Protein AF-A0A5K1FQ79-F1 (afdb_monomer_lite)

Structure (mmCIF, N/CA/C/O backbone):
data_AF-A0A5K1FQ79-F1
#
_entry.id   AF-A0A5K1FQ79-F1
#
loop_
_atom_site.group_PDB
_atom_site.id
_atom_site.type_symbol
_atom_site.label_atom_id
_atom_site.label_alt_id
_atom_site.label_comp_id
_atom_site.label_asym_id
_atom_site.label_entity_id
_atom_site.label_seq_id
_atom_site.pdbx_PDB_ins_code
_atom_site.Cartn_x
_atom_site.Cartn_y
_atom_site.Cartn_z
_atom_site.occupancy
_atom_site.B_iso_or_equiv
_atom_site.auth_seq_id
_atom_site.auth_comp_id
_atom_site.auth_asym_id
_atom_site.auth_atom_id
_atom_site.pdbx_PDB_model_num
ATOM 1 N N . GLU A 1 1 ? -39.250 12.706 -6.015 1.00 51.44 1 GLU A N 1
ATOM 2 C CA . GLU A 1 1 ? -38.212 12.196 -6.938 1.00 51.44 1 GLU A CA 1
ATOM 3 C C . GLU A 1 1 ? -36.817 12.507 -6.388 1.00 51.44 1 GLU A C 1
ATOM 5 O O . GLU A 1 1 ? -36.118 13.380 -6.896 1.00 51.44 1 GLU A O 1
ATOM 10 N N . ASP A 1 2 ? -36.425 11.811 -5.317 1.00 69.50 2 ASP A N 1
ATOM 11 C CA . ASP A 1 2 ? -35.105 11.922 -4.677 1.00 69.50 2 ASP A CA 1
ATOM 12 C C . ASP A 1 2 ? -34.215 10.771 -5.140 1.00 69.50 2 ASP A C 1
ATOM 14 O O . ASP A 1 2 ? -33.975 9.796 -4.431 1.00 69.50 2 ASP A O 1
ATOM 18 N N . LEU A 1 3 ? -33.766 10.851 -6.392 1.00 77.31 3 LEU A N 1
ATOM 19 C CA . LEU A 1 3 ? -32.801 9.885 -6.904 1.00 77.31 3 LEU A CA 1
ATOM 20 C C . LEU A 1 3 ? -31.423 10.102 -6.245 1.00 77.31 3 LEU A C 1
ATOM 22 O O . LEU A 1 3 ? -31.019 11.255 -6.042 1.00 77.31 3 LEU A O 1
ATOM 26 N N . PRO A 1 4 ? -30.669 9.018 -5.970 1.00 71.88 4 PRO A N 1
ATOM 27 C CA . PRO A 1 4 ? -29.312 9.080 -5.437 1.00 71.88 4 PRO A CA 1
ATOM 28 C C . PRO A 1 4 ? -28.414 10.047 -6.219 1.00 71.88 4 PRO A C 1
ATOM 30 O O . PRO A 1 4 ? -28.469 10.108 -7.450 1.00 71.88 4 PRO A O 1
ATOM 33 N N . ILE A 1 5 ? -27.525 10.761 -5.517 1.00 67.44 5 ILE A N 1
ATOM 34 C CA . ILE A 1 5 ? -26.620 11.777 -6.098 1.00 67.44 5 ILE A CA 1
ATOM 35 C C . ILE A 1 5 ? -25.823 11.218 -7.290 1.00 67.44 5 ILE A C 1
ATOM 37 O O . ILE A 1 5 ? -25.609 11.923 -8.278 1.00 67.44 5 ILE A O 1
ATOM 41 N N . ALA A 1 6 ? -25.439 9.941 -7.221 1.00 62.56 6 ALA A N 1
ATOM 42 C CA . ALA A 1 6 ? -24.726 9.232 -8.279 1.00 62.56 6 ALA A CA 1
ATOM 43 C C . ALA A 1 6 ? -25.534 9.074 -9.581 1.00 62.56 6 ALA A C 1
ATOM 45 O O . ALA A 1 6 ? -24.948 9.070 -10.655 1.00 62.56 6 ALA A O 1
ATOM 46 N N . LEU A 1 7 ? -26.866 8.983 -9.507 1.00 67.31 7 LEU A N 1
ATOM 47 C CA . LEU A 1 7 ? -27.742 8.928 -10.684 1.00 67.31 7 LEU A CA 1
ATOM 48 C C . LEU A 1 7 ? -28.086 10.328 -11.202 1.00 67.31 7 LEU A C 1
ATOM 50 O O . LEU A 1 7 ? -28.341 10.511 -12.390 1.00 67.31 7 LEU A O 1
ATOM 54 N N . ARG A 1 8 ? -28.059 11.335 -10.319 1.00 65.69 8 ARG A N 1
ATOM 55 C CA . ARG A 1 8 ? -28.304 12.738 -10.679 1.00 65.69 8 ARG A CA 1
ATOM 56 C C . ARG A 1 8 ? -27.120 13.368 -11.418 1.00 65.69 8 ARG A C 1
ATOM 58 O O . ARG A 1 8 ? -27.316 14.270 -12.230 1.00 65.69 8 ARG A O 1
ATOM 65 N N . LYS A 1 9 ? -25.892 12.910 -11.152 1.00 63.66 9 LYS A N 1
ATOM 66 C CA . LYS A 1 9 ? -24.689 13.311 -11.894 1.00 63.66 9 LYS A CA 1
ATOM 67 C C . LYS A 1 9 ? -24.299 12.216 -12.885 1.00 63.66 9 LYS A C 1
ATOM 69 O O . LYS A 1 9 ? -23.760 11.194 -12.487 1.00 63.66 9 LYS A O 1
ATOM 74 N N . GLY A 1 10 ? -24.535 12.454 -14.176 1.00 67.81 10 GLY A N 1
ATOM 75 C CA . GLY A 1 10 ? -24.068 11.565 -15.244 1.00 67.81 10 GLY A CA 1
ATOM 76 C C . GLY A 1 10 ? -22.551 11.331 -15.206 1.00 67.81 10 GLY A C 1
ATOM 77 O O . GLY A 1 10 ? -21.803 12.094 -14.584 1.00 67.81 10 GLY A O 1
ATOM 78 N N . VAL A 1 11 ? -22.094 10.276 -15.887 1.00 71.94 11 VAL A N 1
ATOM 79 C CA . VAL A 1 11 ? -20.671 9.910 -15.957 1.00 71.94 11 VAL A CA 1
ATOM 80 C C . VAL A 1 11 ? -19.867 11.095 -16.487 1.00 71.94 11 VAL A C 1
ATOM 82 O O . VAL A 1 11 ? -20.047 11.545 -17.618 1.00 71.94 11 VAL A O 1
ATOM 85 N N . ARG A 1 12 ? -18.975 11.625 -15.650 1.00 70.00 12 ARG A N 1
ATOM 86 C CA . ARG A 1 12 ? -18.101 12.731 -16.033 1.00 70.00 12 ARG A CA 1
ATOM 87 C C . ARG A 1 12 ? -16.955 12.182 -16.879 1.00 70.00 12 ARG A C 1
ATOM 89 O O . ARG A 1 12 ? -16.204 11.329 -16.417 1.00 70.00 12 ARG A O 1
ATOM 96 N N . SER A 1 13 ? -16.790 12.703 -18.096 1.00 72.44 13 SER A N 1
ATOM 97 C CA . SER A 1 13 ? -15.545 12.531 -18.851 1.00 72.44 13 SER A CA 1
ATOM 98 C C . SER A 1 13 ? -14.451 13.328 -18.138 1.00 72.44 13 SER A C 1
ATOM 100 O O . SER A 1 13 ? -14.428 14.557 -18.193 1.00 72.44 13 SER A O 1
ATOM 102 N N . CYS A 1 14 ? -13.621 12.636 -17.357 1.00 67.00 14 CYS A N 1
ATOM 103 C CA . CYS A 1 14 ? -12.696 13.271 -16.417 1.00 67.00 14 CYS A CA 1
ATOM 104 C C . CYS A 1 14 ? -11.283 13.505 -16.969 1.00 67.00 14 CYS A C 1
ATOM 106 O O . CYS A 1 14 ? -10.503 14.168 -16.292 1.00 67.00 14 CYS A O 1
ATOM 108 N N . THR A 1 15 ? -10.921 13.015 -18.161 1.00 74.38 15 THR A N 1
ATOM 109 C CA . THR A 1 15 ? -9.557 13.200 -18.690 1.00 74.38 15 THR A CA 1
ATOM 110 C C . THR A 1 15 ? -9.545 13.397 -20.211 1.00 74.38 15 THR A C 1
ATOM 112 O O . THR A 1 15 ? -9.828 12.488 -20.983 1.00 74.38 15 THR A O 1
ATOM 115 N N . GLN A 1 16 ? -9.181 14.601 -20.670 1.00 85.00 16 GLN A N 1
ATOM 116 C CA . GLN A 1 16 ? -8.946 14.872 -22.102 1.00 85.00 16 GLN A CA 1
ATOM 117 C C . GLN A 1 16 ? -7.652 14.210 -22.610 1.00 85.00 16 GLN A C 1
ATOM 119 O O . GLN A 1 16 ? -7.491 13.976 -23.805 1.00 85.00 16 GLN A O 1
ATOM 124 N N . HIS A 1 17 ? -6.737 13.882 -21.693 1.00 86.31 17 HIS A N 1
ATOM 125 C CA . HIS A 1 17 ? -5.437 13.286 -21.989 1.00 86.31 17 HIS A CA 1
ATOM 126 C C . HIS A 1 17 ? -5.192 12.081 -21.071 1.00 86.31 17 HIS A C 1
ATOM 128 O O . HIS A 1 17 ? -4.584 12.226 -20.009 1.00 86.31 17 HIS A O 1
ATOM 134 N N . PRO A 1 18 ? -5.687 10.885 -21.434 1.00 88.12 18 PRO A N 1
ATOM 135 C CA . PRO A 1 18 ? -5.401 9.671 -20.681 1.00 88.12 18 PRO A CA 1
ATOM 136 C C . PRO A 1 18 ? -3.891 9.419 -20.612 1.00 88.12 18 PRO A C 1
ATOM 138 O O . PRO A 1 18 ? -3.221 9.335 -21.641 1.00 88.12 18 PRO A O 1
ATOM 141 N N . ILE A 1 19 ? -3.352 9.259 -19.401 1.00 88.56 19 ILE A N 1
ATOM 142 C CA . ILE A 1 19 ? -1.909 9.060 -19.188 1.00 88.56 19 ILE A CA 1
ATOM 143 C C . ILE A 1 19 ? -1.378 7.796 -19.886 1.00 88.56 19 ILE A C 1
ATOM 145 O O . ILE A 1 19 ? -0.252 7.782 -20.379 1.00 88.56 19 ILE A O 1
ATOM 149 N N . GLY A 1 20 ? -2.221 6.765 -20.018 1.00 88.38 20 GLY A N 1
ATOM 150 C CA . GLY A 1 20 ? -1.888 5.520 -20.715 1.00 88.38 20 GLY A CA 1
ATOM 151 C C . GLY A 1 20 ? -1.546 5.698 -22.198 1.00 88.38 20 GLY A C 1
ATOM 152 O O . GLY A 1 20 ? -0.859 4.852 -22.756 1.00 88.38 20 GLY A O 1
ATOM 153 N N . ASN A 1 21 ? -1.945 6.812 -22.824 1.00 90.50 21 ASN A N 1
ATOM 154 C CA . ASN A 1 21 ? -1.598 7.101 -24.219 1.00 90.50 21 ASN A CA 1
ATOM 155 C C . ASN A 1 21 ? -0.148 7.584 -24.388 1.00 90.50 21 ASN A C 1
ATOM 157 O O . ASN A 1 21 ? 0.373 7.569 -25.500 1.00 90.50 21 ASN A O 1
ATOM 161 N N . PHE A 1 22 ? 0.500 8.031 -23.307 1.00 90.69 22 PHE A N 1
ATOM 162 C CA . PHE A 1 22 ? 1.833 8.644 -23.349 1.00 90.69 22 PHE A CA 1
ATOM 163 C C . PHE A 1 22 ? 2.875 7.902 -22.502 1.00 90.69 22 PHE A C 1
ATOM 165 O O . PHE A 1 22 ? 4.075 8.121 -22.674 1.00 90.69 22 PHE A O 1
ATOM 172 N N . VAL A 1 23 ? 2.451 7.007 -21.607 1.00 91.19 23 VAL A N 1
ATOM 173 C CA . VAL A 1 23 ? 3.353 6.176 -20.802 1.00 91.19 23 VAL A CA 1
ATOM 174 C C . VAL A 1 23 ? 3.643 4.868 -21.536 1.00 91.19 23 VAL A C 1
ATOM 176 O O . VAL A 1 23 ? 2.732 4.118 -21.870 1.00 91.19 23 VAL A O 1
ATOM 179 N N . SER A 1 24 ? 4.925 4.566 -21.769 1.00 91.56 24 SER A N 1
ATOM 180 C CA . SER A 1 24 ? 5.349 3.272 -22.316 1.00 91.56 24 SER A CA 1
ATOM 181 C C . SER A 1 24 ? 6.624 2.773 -21.651 1.00 91.56 24 SER A C 1
ATOM 183 O O . SER A 1 24 ? 7.523 3.551 -21.330 1.00 91.56 24 SER A O 1
ATOM 185 N N . TYR A 1 25 ? 6.745 1.454 -21.544 1.00 92.31 25 TYR A N 1
ATOM 186 C CA . TYR A 1 25 ? 7.950 0.796 -21.044 1.00 92.31 25 TYR A CA 1
ATOM 187 C C . TYR A 1 25 ? 8.992 0.525 -22.142 1.00 9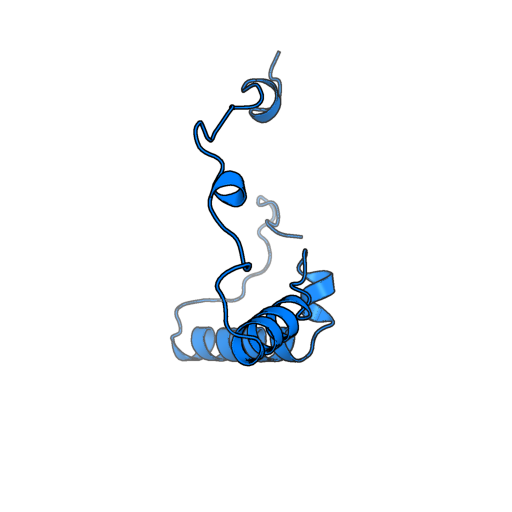2.31 25 TYR A C 1
ATOM 189 O O . TYR A 1 25 ? 10.044 -0.043 -21.866 1.00 92.31 25 TYR A O 1
ATOM 197 N N . SER A 1 26 ? 8.734 0.929 -23.393 1.00 93.19 26 SER A N 1
ATOM 198 C CA . SER A 1 26 ? 9.552 0.575 -24.569 1.00 93.19 26 SER A CA 1
ATOM 199 C C . SER A 1 26 ? 11.030 0.968 -24.431 1.00 93.19 26 SER A C 1
ATOM 201 O O . SER A 1 26 ? 11.903 0.163 -24.757 1.00 93.19 26 SER A O 1
ATOM 203 N N . ARG A 1 27 ? 11.297 2.156 -23.872 1.00 93.94 27 ARG A N 1
ATOM 204 C CA . ARG A 1 27 ? 12.635 2.757 -23.718 1.00 93.94 27 ARG A CA 1
ATOM 205 C C . ARG A 1 27 ? 13.373 2.362 -22.436 1.00 93.94 27 ARG A C 1
ATOM 207 O O . ARG A 1 27 ? 14.493 2.813 -22.226 1.00 93.94 27 ARG A O 1
ATOM 214 N N . LEU A 1 28 ? 12.761 1.552 -21.574 1.00 94.38 28 LEU A N 1
ATOM 215 C CA . LEU A 1 28 ? 13.424 1.062 -20.368 1.00 94.38 28 LEU A CA 1
ATOM 216 C C . LEU A 1 28 ? 14.457 -0.016 -20.715 1.00 94.38 28 LEU A C 1
ATOM 218 O O . LEU A 1 28 ? 14.237 -0.826 -21.625 1.00 94.38 28 LEU A O 1
ATOM 222 N N . SER A 1 29 ? 15.552 -0.053 -19.952 1.00 97.06 29 SER A N 1
ATOM 223 C CA . SER A 1 29 ? 16.514 -1.155 -20.004 1.00 97.06 29 SER A CA 1
ATOM 224 C C . SER A 1 29 ? 15.851 -2.474 -19.600 1.00 97.06 29 SER A C 1
ATOM 226 O O . SER A 1 29 ? 14.818 -2.491 -18.925 1.00 97.06 29 SER A O 1
ATOM 228 N N . THR A 1 30 ? 16.444 -3.592 -20.011 1.00 95.62 30 THR A N 1
ATOM 229 C CA . THR A 1 30 ? 15.938 -4.931 -19.679 1.00 95.62 30 THR A CA 1
ATOM 230 C C . THR A 1 30 ? 15.847 -5.143 -18.168 1.00 95.62 30 THR A C 1
ATOM 232 O O . THR A 1 30 ? 14.803 -5.569 -17.679 1.00 95.62 30 THR A O 1
ATOM 235 N N . ASP A 1 31 ? 16.884 -4.756 -17.424 1.00 96.31 31 ASP A N 1
ATOM 236 C CA . ASP A 1 31 ? 16.920 -4.903 -15.965 1.00 96.31 31 ASP A CA 1
ATOM 237 C C . ASP A 1 31 ? 15.802 -4.105 -15.293 1.00 96.31 31 ASP A C 1
ATOM 239 O O . ASP A 1 31 ? 15.112 -4.599 -14.402 1.00 96.31 31 ASP A O 1
ATOM 243 N N . TYR A 1 32 ? 15.552 -2.886 -15.776 1.00 94.88 32 TYR A N 1
ATOM 244 C CA . TYR A 1 32 ? 14.509 -2.043 -15.211 1.00 94.88 32 TYR A CA 1
ATOM 245 C C . TYR A 1 32 ? 13.102 -2.531 -15.589 1.00 94.88 32 TYR A C 1
ATOM 247 O O . TYR A 1 32 ? 12.195 -2.477 -14.763 1.00 94.88 32 TYR A O 1
ATOM 255 N N . LYS A 1 33 ? 12.906 -3.092 -16.792 1.00 94.50 33 LYS A N 1
ATOM 256 C CA . LYS A 1 33 ? 11.650 -3.783 -17.151 1.00 94.50 33 LYS A CA 1
ATOM 257 C C . LYS A 1 33 ? 11.380 -4.970 -16.229 1.00 94.50 33 LYS A C 1
ATOM 259 O O . LYS A 1 33 ? 10.240 -5.149 -15.802 1.00 94.50 33 LYS A O 1
ATOM 264 N N . CYS A 1 34 ? 12.410 -5.758 -15.917 1.00 94.12 34 CYS A N 1
ATOM 265 C CA . CYS A 1 34 ? 12.308 -6.884 -14.991 1.00 94.12 34 CYS A CA 1
ATOM 266 C C . CYS A 1 34 ? 11.888 -6.407 -13.593 1.00 94.12 34 CYS A C 1
ATOM 268 O O . CYS A 1 34 ? 10.925 -6.920 -13.026 1.00 94.12 34 CYS A O 1
ATOM 270 N N . PHE A 1 35 ? 12.531 -5.350 -13.093 1.00 93.75 35 PHE A N 1
ATOM 271 C CA . PHE A 1 35 ? 12.182 -4.727 -11.818 1.00 93.75 35 PHE A CA 1
ATOM 272 C C . PHE A 1 35 ? 10.742 -4.188 -11.782 1.00 93.75 35 PHE A C 1
ATOM 274 O O . PHE A 1 35 ? 9.987 -4.498 -10.869 1.00 93.75 35 PHE A O 1
ATOM 281 N N . VAL A 1 36 ? 10.306 -3.423 -12.787 1.00 92.88 36 VAL A N 1
ATOM 282 C CA . VAL A 1 36 ? 8.922 -2.913 -12.829 1.00 92.88 36 VAL A CA 1
ATOM 283 C C . VAL A 1 36 ? 7.910 -4.061 -12.903 1.00 92.88 36 VAL A C 1
ATOM 285 O O . VAL A 1 36 ? 6.862 -4.007 -12.263 1.00 92.88 36 VAL A O 1
ATOM 288 N N . SER A 1 37 ? 8.232 -5.123 -13.644 1.00 91.00 37 SER A N 1
ATOM 289 C CA . SER A 1 37 ? 7.368 -6.303 -13.741 1.00 91.00 37 SER A CA 1
ATOM 290 C C . SER A 1 37 ? 7.255 -7.036 -12.405 1.00 91.00 37 SER A C 1
ATOM 292 O O . SER A 1 37 ? 6.165 -7.484 -12.066 1.00 91.00 37 SER A O 1
ATOM 294 N N . SER A 1 38 ? 8.335 -7.124 -11.619 1.00 92.75 38 SER A N 1
ATOM 295 C CA . SER A 1 38 ? 8.278 -7.754 -10.293 1.00 92.75 38 SER A CA 1
ATOM 296 C C . SER A 1 38 ? 7.413 -6.961 -9.310 1.00 92.75 38 SER A C 1
ATOM 298 O O . SER A 1 38 ? 6.709 -7.564 -8.502 1.00 92.75 38 SER A O 1
ATOM 300 N N . LEU A 1 39 ? 7.381 -5.628 -9.425 1.00 90.25 39 LEU A N 1
ATOM 301 C CA . LEU A 1 39 ? 6.463 -4.783 -8.657 1.00 90.25 39 LEU A CA 1
ATOM 302 C C . LEU A 1 39 ? 4.999 -4.993 -9.064 1.00 90.25 39 LEU A C 1
ATOM 304 O O . LEU A 1 39 ? 4.124 -5.025 -8.205 1.00 90.25 39 LEU A O 1
ATOM 308 N N . ALA A 1 40 ? 4.726 -5.169 -10.359 1.00 86.69 40 ALA A N 1
ATOM 309 C CA . ALA A 1 40 ? 3.366 -5.353 -10.871 1.00 86.69 40 ALA A CA 1
ATOM 310 C C . ALA A 1 40 ? 2.708 -6.675 -10.430 1.00 86.69 40 ALA A C 1
ATOM 312 O O . ALA A 1 40 ? 1.487 -6.797 -10.487 1.00 86.69 40 ALA A O 1
ATOM 313 N N . VAL A 1 41 ? 3.500 -7.659 -9.990 1.00 87.00 41 VAL A N 1
ATOM 314 C CA . VAL A 1 41 ? 3.001 -8.942 -9.459 1.00 87.00 41 VAL A CA 1
ATOM 315 C C . VAL A 1 41 ? 2.402 -8.787 -8.058 1.00 87.00 41 VAL A C 1
ATOM 317 O O . VAL A 1 41 ? 1.621 -9.636 -7.628 1.00 87.00 41 VAL A O 1
ATOM 320 N N . VAL A 1 42 ? 2.735 -7.715 -7.335 1.00 87.06 42 VAL A N 1
ATOM 321 C CA . VAL A 1 42 ? 2.190 -7.475 -5.997 1.00 87.06 42 VAL A CA 1
ATOM 322 C C . VAL A 1 42 ? 0.691 -7.193 -6.103 1.00 87.06 42 VAL A C 1
ATOM 324 O O . VAL A 1 42 ? 0.266 -6.190 -6.674 1.00 87.06 42 VAL A O 1
ATOM 327 N N . VAL A 1 43 ? -0.119 -8.088 -5.537 1.00 86.06 43 VAL A N 1
ATOM 328 C CA . VAL A 1 43 ? -1.574 -7.929 -5.483 1.00 86.06 43 VAL A CA 1
ATOM 329 C C . VAL A 1 43 ? -1.915 -6.918 -4.398 1.00 86.06 43 VAL A C 1
ATOM 331 O O . VAL A 1 43 ? -1.578 -7.107 -3.232 1.00 86.06 43 VAL A O 1
ATOM 334 N N . ILE A 1 44 ? -2.591 -5.841 -4.790 1.00 89.25 44 ILE A N 1
ATOM 335 C CA . ILE A 1 44 ? -3.155 -4.870 -3.853 1.00 89.25 44 ILE A CA 1
ATOM 336 C C . ILE A 1 44 ? -4.576 -5.340 -3.509 1.00 89.25 44 ILE A C 1
ATOM 338 O O . ILE A 1 44 ? -5.384 -5.482 -4.436 1.00 89.25 44 ILE A O 1
ATOM 342 N N . PRO A 1 45 ? -4.891 -5.584 -2.223 1.00 91.12 45 PRO A N 1
ATOM 343 C CA . PRO A 1 45 ? -6.235 -5.955 -1.796 1.00 91.12 45 PRO A CA 1
ATOM 344 C C . PRO A 1 45 ? -7.263 -4.906 -2.211 1.00 91.12 45 PRO A C 1
ATOM 346 O O . PRO A 1 45 ? -7.001 -3.702 -2.149 1.00 91.12 45 PRO A O 1
ATOM 349 N N . ARG A 1 46 ? -8.447 -5.352 -2.629 1.00 90.44 46 ARG A N 1
ATOM 350 C CA . ARG A 1 46 ? -9.518 -4.445 -3.076 1.00 90.44 46 ARG A CA 1
ATOM 351 C C . ARG A 1 46 ? -10.480 -4.053 -1.963 1.00 90.44 46 ARG A C 1
ATOM 353 O O . ARG A 1 46 ? -11.225 -3.091 -2.124 1.00 90.44 46 ARG A O 1
ATOM 360 N N . ASN A 1 47 ? -10.493 -4.809 -0.874 1.00 89.50 47 ASN A N 1
ATOM 361 C CA . ASN A 1 47 ? -11.387 -4.626 0.262 1.00 89.50 47 ASN A CA 1
ATOM 362 C C . ASN A 1 47 ? -10.687 -5.041 1.567 1.00 89.50 47 ASN A C 1
ATOM 364 O O . ASN A 1 47 ? -9.610 -5.644 1.558 1.00 89.50 47 ASN A O 1
ATOM 368 N N . ALA A 1 48 ? -11.306 -4.688 2.695 1.00 86.94 48 ALA A N 1
ATOM 369 C CA . ALA A 1 48 ? -10.747 -4.935 4.020 1.00 86.94 48 ALA A CA 1
ATOM 370 C C . ALA A 1 48 ? -10.606 -6.433 4.334 1.00 86.94 48 ALA A C 1
ATOM 372 O O . ALA A 1 48 ? -9.632 -6.830 4.967 1.00 86.94 48 ALA A O 1
ATOM 373 N N . THR A 1 49 ? -11.529 -7.273 3.857 1.00 89.62 49 THR A N 1
ATOM 374 C CA . THR A 1 49 ? -11.501 -8.722 4.106 1.00 89.62 49 THR A CA 1
ATOM 375 C C . THR A 1 49 ? -10.344 -9.407 3.377 1.00 89.62 49 THR A C 1
ATOM 377 O O . THR A 1 49 ? -9.654 -10.234 3.971 1.00 89.62 49 THR A O 1
ATOM 380 N N . GLU A 1 50 ? -10.060 -9.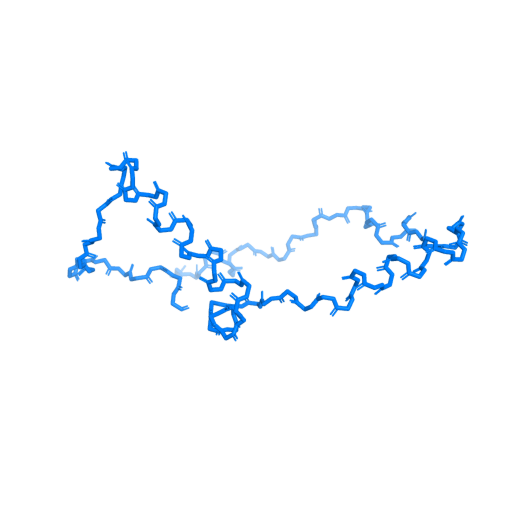023 2.129 1.00 91.44 50 GLU A N 1
ATOM 381 C CA . GLU A 1 50 ? -8.863 -9.461 1.399 1.00 91.44 50 GLU A CA 1
ATOM 382 C C . GLU A 1 50 ? -7.581 -8.992 2.097 1.00 91.44 50 GLU A C 1
ATOM 384 O O . GLU A 1 50 ? -6.644 -9.775 2.249 1.00 91.44 50 GLU A O 1
ATOM 389 N N . ALA A 1 51 ? -7.539 -7.735 2.556 1.00 91.25 51 ALA A N 1
ATOM 390 C CA . ALA A 1 51 ? -6.371 -7.187 3.244 1.00 91.25 51 ALA A CA 1
ATOM 391 C C . ALA A 1 51 ? -6.109 -7.890 4.585 1.00 91.25 51 ALA A C 1
ATOM 3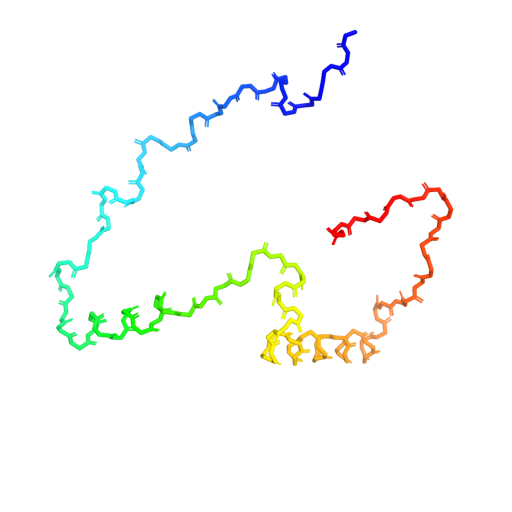93 O O . ALA A 1 51 ? -4.959 -8.154 4.927 1.00 91.25 51 ALA A O 1
ATOM 394 N N . GLN A 1 52 ? -7.162 -8.251 5.321 1.00 89.38 52 GLN A N 1
ATOM 395 C CA . GLN A 1 52 ? -7.053 -8.967 6.592 1.00 89.38 52 GLN A CA 1
ATOM 396 C C . GLN A 1 52 ? -6.448 -10.373 6.431 1.00 89.38 52 GLN A C 1
ATOM 398 O O . GLN A 1 52 ? -5.814 -10.883 7.350 1.00 89.38 52 GLN A O 1
ATOM 403 N N . GLY A 1 53 ? -6.609 -11.005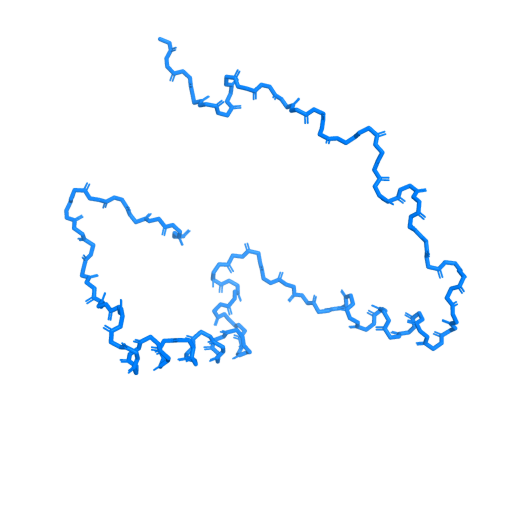 5.264 1.00 90.12 53 GLY A N 1
ATOM 404 C CA . GLY A 1 53 ? -5.982 -12.295 4.965 1.00 90.12 53 GLY A CA 1
ATOM 405 C C . GLY A 1 53 ? -4.478 -12.211 4.674 1.00 90.12 53 GLY A C 1
ATOM 406 O O . GLY A 1 53 ? -3.794 -13.235 4.708 1.00 90.12 53 GLY A O 1
ATOM 407 N N . ASP A 1 54 ? -3.945 -11.019 4.397 1.00 91.88 54 ASP A N 1
ATOM 408 C CA . ASP A 1 54 ? -2.522 -10.805 4.141 1.00 91.88 54 ASP A CA 1
ATOM 409 C C . ASP A 1 54 ? -1.799 -10.418 5.440 1.00 91.88 54 ASP A C 1
ATOM 411 O O . ASP A 1 54 ? -2.151 -9.466 6.145 1.00 91.88 54 ASP A O 1
ATOM 415 N N . THR A 1 55 ? -0.750 -11.170 5.767 1.00 93.25 55 THR A N 1
ATOM 416 C CA . THR A 1 55 ? 0.031 -10.975 6.990 1.00 93.25 55 THR A CA 1
ATOM 417 C C . THR A 1 55 ? 0.762 -9.637 7.019 1.00 93.25 55 THR A C 1
ATOM 419 O O . THR A 1 55 ? 0.914 -9.069 8.100 1.00 93.25 55 THR A O 1
ATOM 422 N N . LYS A 1 56 ? 1.178 -9.096 5.867 1.00 92.19 56 LYS A N 1
ATOM 423 C CA . LYS A 1 56 ? 1.838 -7.784 5.788 1.00 92.19 56 LYS A CA 1
ATOM 424 C C . LYS A 1 56 ? 0.864 -6.665 6.125 1.00 92.19 56 LYS A C 1
ATOM 426 O O . LYS A 1 56 ? 1.201 -5.779 6.904 1.00 92.19 56 LYS A O 1
ATOM 431 N N . TRP A 1 57 ? -0.345 -6.732 5.575 1.00 93.31 57 TRP A N 1
ATOM 432 C CA . TRP A 1 57 ? -1.396 -5.750 5.840 1.00 93.31 57 TRP A CA 1
ATOM 433 C C . TRP A 1 57 ? -1.902 -5.839 7.279 1.00 93.31 57 TRP A C 1
ATOM 435 O O . TRP A 1 57 ? -2.057 -4.814 7.937 1.00 93.31 57 TRP A O 1
ATOM 445 N N . SER A 1 58 ? -2.070 -7.056 7.799 1.00 92.19 58 SER A N 1
ATOM 446 C CA . SER A 1 58 ? -2.442 -7.278 9.200 1.00 92.19 58 SER A CA 1
ATOM 447 C C . SER A 1 58 ? -1.378 -6.761 10.170 1.00 92.19 58 SER A C 1
ATOM 449 O O . SER A 1 58 ? -1.708 -6.176 11.200 1.00 92.19 58 SER A O 1
ATOM 451 N N . HIS A 1 59 ? -0.097 -6.948 9.844 1.00 94.94 59 HIS A N 1
ATOM 452 C CA . HIS A 1 59 ? 1.005 -6.417 10.638 1.00 94.94 59 HIS A CA 1
ATOM 453 C C . HIS A 1 59 ? 1.030 -4.885 10.626 1.00 94.94 59 HIS A C 1
ATOM 455 O O . HIS A 1 59 ? 1.047 -4.287 11.696 1.00 94.94 59 HIS A O 1
ATOM 461 N N . ALA A 1 60 ? 0.932 -4.260 9.449 1.00 94.75 60 ALA A N 1
ATOM 462 C CA . ALA A 1 60 ? 0.869 -2.803 9.327 1.00 94.75 60 ALA A CA 1
ATOM 463 C C . ALA A 1 60 ? -0.325 -2.210 10.099 1.00 94.75 60 ALA A C 1
ATOM 465 O O . ALA A 1 60 ? -0.167 -1.239 10.831 1.00 94.75 60 ALA A O 1
ATOM 466 N N . MET A 1 61 ? -1.507 -2.832 10.013 1.00 93.50 61 MET A N 1
ATOM 467 C CA . MET A 1 61 ? -2.684 -2.406 10.781 1.00 93.50 61 MET A CA 1
ATOM 468 C C . MET A 1 61 ? -2.436 -2.464 12.293 1.00 93.50 61 MET A C 1
ATOM 470 O O . MET A 1 61 ? -2.861 -1.581 13.033 1.00 93.50 61 MET A O 1
ATOM 474 N N . LYS A 1 62 ? -1.731 -3.496 12.763 1.00 94.06 62 LYS A N 1
ATOM 475 C CA . LYS A 1 62 ? -1.368 -3.619 14.175 1.00 94.06 62 LYS A CA 1
ATOM 476 C C . LYS A 1 62 ? -0.397 -2.519 14.611 1.00 94.06 62 LYS A C 1
ATOM 478 O O . LYS A 1 62 ? -0.604 -1.940 15.671 1.00 94.06 62 LYS A O 1
ATOM 483 N N . GLU A 1 63 ? 0.626 -2.225 13.810 1.00 96.12 63 GLU A N 1
ATOM 484 C CA . GLU A 1 63 ? 1.569 -1.136 14.098 1.00 96.12 63 GLU A CA 1
ATOM 485 C C . GLU A 1 63 ? 0.858 0.220 14.193 1.00 96.12 63 GLU A C 1
ATOM 487 O O . GLU A 1 63 ? 1.126 0.992 15.116 1.00 96.12 63 GLU A O 1
ATOM 492 N N . GLU A 1 64 ? -0.091 0.483 13.290 1.00 93.56 64 GLU A N 1
ATOM 493 C CA . GLU A 1 64 ? -0.930 1.682 13.346 1.00 93.56 64 GLU A CA 1
ATOM 494 C C . GLU A 1 64 ? -1.771 1.711 14.629 1.00 93.56 64 GLU A C 1
ATOM 496 O O . GLU A 1 64 ? -1.716 2.694 15.363 1.00 93.56 64 GLU A O 1
ATOM 501 N N . LEU A 1 65 ? -2.477 0.627 14.980 1.00 92.94 65 LEU A N 1
ATOM 502 C CA . LEU A 1 65 ? -3.253 0.551 16.229 1.00 92.94 65 LEU A CA 1
ATOM 503 C C . LEU A 1 65 ? -2.392 0.824 17.473 1.00 92.94 65 LEU A C 1
ATOM 505 O O . LEU A 1 65 ? -2.799 1.585 18.351 1.00 92.94 65 LEU A O 1
ATOM 509 N N . GLU A 1 66 ? -1.185 0.260 17.534 1.00 93.81 66 GLU A N 1
ATOM 510 C CA . GLU A 1 66 ? -0.228 0.525 18.615 1.00 93.81 66 GLU A CA 1
ATOM 511 C C . GLU A 1 66 ? 0.240 1.991 18.633 1.00 93.81 66 GLU A C 1
ATOM 513 O O . GLU A 1 66 ? 0.492 2.558 19.700 1.00 93.81 66 GLU A O 1
ATOM 518 N N . ALA A 1 67 ? 0.381 2.628 17.468 1.00 94.50 67 ALA A N 1
ATOM 519 C CA . ALA A 1 67 ? 0.711 4.045 17.376 1.00 94.50 67 ALA A CA 1
ATOM 520 C C . ALA A 1 67 ? -0.434 4.946 17.853 1.00 94.50 67 ALA A C 1
ATOM 522 O O . ALA A 1 67 ? -0.173 5.931 18.548 1.00 94.50 67 ALA A O 1
ATOM 523 N N . LEU A 1 68 ? -1.682 4.604 17.528 1.00 93.88 68 LEU A N 1
ATOM 524 C CA . LEU A 1 68 ? -2.863 5.337 17.988 1.00 93.88 68 LEU A CA 1
ATOM 525 C C . LEU A 1 68 ? -3.011 5.251 19.511 1.00 93.88 68 LEU A C 1
ATOM 527 O O . LEU A 1 68 ? -3.202 6.284 20.155 1.00 93.88 68 LEU A O 1
ATOM 531 N N . ASP A 1 69 ? -2.831 4.056 20.080 1.00 92.12 69 ASP A N 1
ATOM 532 C CA . ASP A 1 69 ? -2.844 3.843 21.531 1.00 92.12 69 ASP A CA 1
ATOM 533 C C . ASP A 1 69 ? -1.747 4.664 22.224 1.00 92.12 69 ASP A C 1
ATOM 535 O O . ASP A 1 69 ? -2.016 5.439 23.143 1.00 92.12 69 ASP A O 1
ATOM 539 N N . ARG A 1 70 ? -0.511 4.610 21.715 1.00 93.44 70 ARG A N 1
ATOM 540 C CA . ARG A 1 70 ? 0.611 5.380 22.276 1.00 93.44 70 ARG A CA 1
ATOM 541 C C . ARG A 1 70 ? 0.368 6.888 22.259 1.00 93.44 70 ARG A C 1
ATOM 543 O O . ARG A 1 70 ? 0.789 7.586 23.179 1.00 93.44 70 ARG A O 1
ATOM 550 N N . ASN A 1 71 ? -0.276 7.387 21.209 1.00 94.88 71 ASN A N 1
ATOM 551 C CA . ASN A 1 71 ? -0.546 8.811 21.051 1.00 94.88 71 ASN A CA 1
ATOM 552 C C . ASN A 1 71 ? -1.757 9.283 21.865 1.00 94.88 71 ASN A C 1
ATOM 554 O O . ASN A 1 71 ? -1.934 10.493 21.998 1.00 94.88 71 ASN A O 1
ATOM 558 N N . GLN A 1 72 ? -2.572 8.365 22.406 1.00 91.19 72 GLN A N 1
ATOM 559 C CA . GLN A 1 72 ? -3.802 8.676 23.149 1.00 91.19 72 GLN A CA 1
ATOM 560 C C . GLN A 1 72 ? -4.744 9.601 22.353 1.00 91.19 72 GLN A C 1
ATOM 562 O O . GLN A 1 72 ? -5.463 10.426 22.913 1.00 91.19 72 GLN A O 1
ATOM 567 N N . THR A 1 73 ? -4.699 9.505 21.021 1.00 89.12 73 THR A N 1
ATOM 568 C CA . THR A 1 73 ? -5.491 10.346 20.112 1.00 89.12 73 THR A CA 1
ATOM 569 C C . THR A 1 73 ? -6.797 9.686 19.684 1.00 89.12 73 THR A C 1
ATOM 571 O O . THR A 1 73 ? -7.641 10.361 19.097 1.00 89.12 73 THR A O 1
ATOM 574 N N . TRP A 1 74 ? -6.970 8.394 19.973 1.00 89.81 74 TRP A N 1
ATOM 575 C CA . TRP A 1 74 ? -8.129 7.602 19.578 1.00 89.81 74 TRP A CA 1
ATOM 576 C C . TRP A 1 74 ? -8.629 6.752 20.740 1.00 89.81 74 TRP A C 1
ATOM 578 O O . TRP A 1 74 ? -7.841 6.213 21.511 1.00 89.81 74 TRP A O 1
ATOM 588 N N . GLU A 1 75 ? -9.947 6.609 20.819 1.00 86.88 75 GLU A N 1
ATOM 589 C CA . GLU A 1 75 ? -10.641 5.729 21.752 1.00 86.88 75 GLU A CA 1
ATOM 590 C C . GLU A 1 75 ? -11.478 4.736 20.942 1.00 86.88 75 GLU A C 1
ATOM 592 O O . GLU A 1 75 ? -12.152 5.116 19.981 1.00 86.88 75 GLU A O 1
ATOM 597 N N . VAL A 1 76 ? -11.420 3.456 21.313 1.00 87.12 76 VAL A N 1
ATOM 598 C CA . VAL A 1 76 ? -12.288 2.433 20.726 1.00 87.12 76 VAL A CA 1
ATOM 599 C C . VAL A 1 76 ? -13.633 2.511 21.434 1.00 87.12 76 VAL A C 1
ATOM 601 O O . VAL A 1 76 ? -13.724 2.234 22.626 1.00 87.12 76 VAL A O 1
ATOM 604 N N . VAL A 1 77 ? -14.668 2.884 20.689 1.00 89.12 77 VAL A N 1
ATOM 605 C CA . VAL A 1 77 ? -16.039 3.011 21.190 1.00 89.12 77 VAL A CA 1
ATOM 606 C C . VAL A 1 77 ? -16.964 2.071 20.432 1.00 89.12 77 VAL A C 1
ATOM 608 O O . VAL A 1 77 ? -16.743 1.782 19.253 1.00 89.12 77 VAL A O 1
ATOM 611 N N . ASP A 1 78 ? -18.016 1.611 21.103 1.00 88.81 78 ASP A N 1
ATOM 612 C CA . ASP A 1 78 ? -19.095 0.885 20.441 1.00 88.81 78 ASP A CA 1
ATOM 613 C C . ASP A 1 78 ? -19.821 1.792 19.440 1.00 88.81 78 ASP A C 1
ATOM 615 O O . ASP A 1 78 ? -19.882 3.016 19.598 1.00 88.81 78 ASP A O 1
ATOM 619 N N . ILE A 1 79 ? -20.393 1.184 18.399 1.00 87.00 79 ILE A N 1
ATOM 620 C CA . ILE A 1 79 ? -21.170 1.916 17.396 1.00 87.00 79 ILE A CA 1
ATOM 621 C C . ILE A 1 79 ? -22.403 2.521 18.094 1.00 87.00 79 ILE A C 1
ATOM 623 O O . ILE A 1 79 ? -23.191 1.773 18.679 1.00 87.00 79 ILE A O 1
ATOM 627 N N . PRO A 1 80 ? -22.606 3.850 18.042 1.00 87.75 80 PRO A N 1
ATOM 628 C CA . PRO A 1 80 ? -23.780 4.468 18.642 1.00 87.75 80 PRO A CA 1
ATOM 629 C C . PRO A 1 80 ? -25.061 4.041 17.913 1.00 87.75 80 PRO A C 1
ATOM 631 O O . PRO A 1 80 ? -25.075 3.973 16.688 1.00 87.75 80 PRO A O 1
ATOM 634 N N . GLU A 1 81 ? -26.165 3.843 18.645 1.00 86.12 81 GLU A N 1
ATOM 635 C CA . GLU A 1 81 ? -27.464 3.381 18.101 1.00 86.12 81 GLU A CA 1
ATOM 636 C C . GLU A 1 81 ? -27.990 4.197 16.907 1.00 86.12 81 GLU A C 1
ATOM 638 O O . GLU A 1 81 ? -28.744 3.682 16.086 1.00 86.12 81 GLU A O 1
ATOM 643 N N . ALA A 1 82 ? -27.616 5.474 16.812 1.00 84.50 82 ALA A N 1
ATOM 644 C CA . ALA A 1 82 ? -28.076 6.388 15.769 1.00 84.50 82 ALA A CA 1
ATOM 645 C C . ALA A 1 82 ? -27.099 6.531 14.585 1.00 84.50 82 ALA A C 1
ATOM 647 O O . ALA A 1 82 ? -27.296 7.418 13.752 1.00 84.50 82 ALA A O 1
ATOM 648 N N . ALA A 1 83 ? -26.032 5.729 14.528 1.00 80.50 83 ALA A N 1
ATOM 649 C CA . ALA A 1 83 ? -24.988 5.844 13.517 1.00 80.50 83 ALA A CA 1
ATOM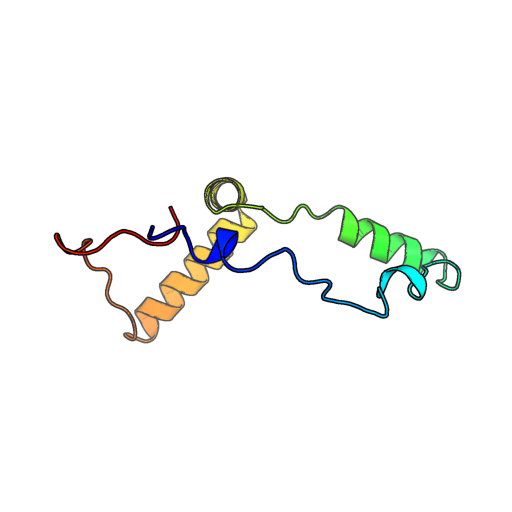 650 C C . ALA A 1 83 ? -24.836 4.560 12.697 1.00 80.50 83 ALA A C 1
ATOM 652 O O . ALA A 1 83 ? -24.778 3.456 13.233 1.00 80.50 83 ALA A O 1
ATOM 653 N N . ASP A 1 84 ? -24.696 4.732 11.385 1.00 78.69 84 ASP A N 1
ATOM 654 C CA . ASP A 1 84 ? -24.332 3.646 10.485 1.00 78.69 84 ASP A CA 1
ATOM 655 C C . ASP A 1 84 ? -22.814 3.436 10.494 1.00 78.69 84 ASP A C 1
ATOM 657 O O . ASP A 1 84 ? -22.030 4.390 10.429 1.00 78.69 84 ASP A O 1
ATOM 661 N N . LEU A 1 85 ? -22.391 2.171 10.528 1.00 77.69 85 LEU A N 1
ATOM 662 C CA . LEU A 1 85 ? -20.987 1.810 10.368 1.00 77.69 85 LEU A CA 1
ATOM 663 C C . LEU A 1 85 ? -20.531 2.124 8.939 1.00 77.69 85 LEU A C 1
ATOM 665 O O . LEU A 1 85 ? -21.080 1.610 7.9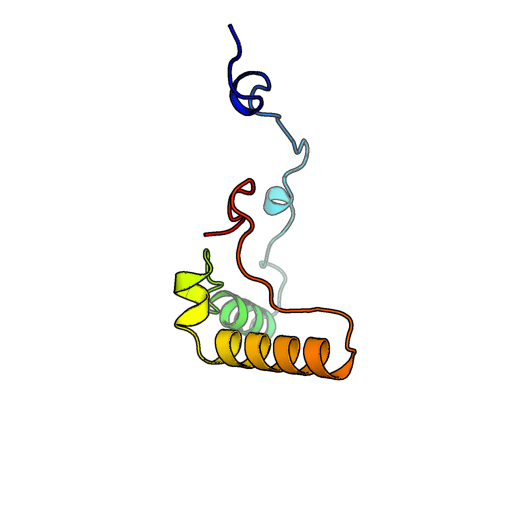63 1.00 77.69 85 LEU A O 1
ATOM 669 N N . VAL A 1 86 ? -19.482 2.933 8.809 1.00 74.00 86 VAL A N 1
ATOM 670 C CA . VAL A 1 86 ? -18.863 3.232 7.515 1.00 74.00 86 VAL A CA 1
ATOM 671 C C . VAL A 1 86 ? -17.697 2.275 7.275 1.00 74.00 86 VAL A C 1
ATOM 673 O O . VAL A 1 86 ? -16.812 2.161 8.117 1.00 74.00 86 VAL A O 1
ATOM 676 N N . GLY A 1 87 ? -17.662 1.640 6.099 1.00 63.25 87 GLY A N 1
ATOM 677 C CA . GLY A 1 87 ? -16.516 0.834 5.654 1.00 63.25 87 GLY A CA 1
ATOM 678 C C . GLY A 1 87 ? -16.575 -0.663 5.980 1.00 63.25 87 GLY A C 1
ATOM 679 O O . GLY A 1 87 ? -15.516 -1.269 6.127 1.00 63.25 87 GLY A O 1
ATOM 680 N N . SER A 1 88 ? -17.779 -1.242 6.091 1.00 54.41 88 SER A N 1
ATOM 681 C CA . SER A 1 88 ? -17.978 -2.697 6.221 1.00 54.41 88 SER A CA 1
ATOM 682 C C . SER A 1 88 ? -17.643 -3.484 4.954 1.00 54.41 88 SER A C 1
ATOM 684 O O . SER A 1 88 ? -17.725 -2.916 3.840 1.00 54.41 88 SER A O 1
#

Radius of gyration: 21.29 Å; chains: 1; bounding box: 55×27×48 Å

Organism: NCBI:txid210225

pLDDT: mean 85.85, std 10.43, range [51.44, 97.06]

Sequence (88 aa):
EDLPIALRKGVRSCTQHPIGNFVSYSRLSTDYKCFVSSLAVVVIPRNATEAQGDTKWSHAMKEELEALDRNQTWEVVDIPEAADLVGS

Secondary structure (DSSP, 8-state):
----HHHHSPPP---SS-GGGT--STTS-HHHHHHHHHHHTSPPPSSHHHHHTSHHHHHHHHHHHHHHHHHT-----PPPTT-PPS--

Foldseek 3Di:
DDDDPCVVDPDDPDDPDDVVVPDDCPPPDPVVVVVVVVVVPDDDDPAPVSLCPDPVSVVVVVVVVVVCVVVVVDDDDDDDPPDDDPRD